Protein AF-A0A1A9D5P4-F1 (afdb_monomer_lite)

Secondary structure (DSSP, 8-state):
--------HHHHHHHHHHHHHHH-TTHHHHHHHHHHHHHHHH-SS---EEET-TT-HHHHHHHHH---SPPEEE-TT---

pLDDT: mean 82.64, std 12.86, range [37.72, 95.31]

Foldseek 3Di:
DDDPPDPPLVVVLVVVVVVVCVVPVCVVVVLVVVLVVCCVPQNLAHAEEAEQCPSNPSVVVNCVRRVHPDYHYDHPPDDD

Radius of gyration: 14.58 Å; chains: 1; bounding box: 32×38×41 Å

Structure (mmCIF, N/CA/C/O backbone):
data_AF-A0A1A9D5P4-F1
#
_entry.id   AF-A0A1A9D5P4-F1
#
loop_
_atom_site.group_PDB
_atom_site.id
_atom_site.type_symbol
_atom_site.label_atom_id
_atom_site.label_alt_id
_atom_site.label_comp_id
_atom_site.label_asym_id
_atom_site.label_entity_id
_atom_site.label_seq_id
_atom_site.pdbx_PDB_ins_code
_atom_site.Cartn_x
_atom_site.Cartn_y
_atom_site.Cartn_z
_atom_site.occupancy
_atom_site.B_iso_or_equiv
_atom_site.auth_seq_id
_atom_site.auth_comp_id
_atom_site.auth_asym_id
_atom_site.auth_atom_id
_atom_site.pdbx_PDB_model_num
ATOM 1 N N . MET A 1 1 ? -1.322 23.350 29.576 1.00 37.72 1 MET A N 1
ATOM 2 C CA . MET A 1 1 ? -0.547 22.692 28.505 1.00 37.72 1 MET A CA 1
ATOM 3 C C . MET A 1 1 ? -0.517 21.203 28.826 1.00 37.72 1 MET A C 1
ATOM 5 O O . MET A 1 1 ? 0.327 20.753 29.584 1.00 37.72 1 MET A O 1
ATOM 9 N N . THR A 1 2 ? -1.548 20.476 28.403 1.00 39.84 2 THR A N 1
ATOM 10 C CA . THR A 1 2 ? -1.782 19.066 28.744 1.00 39.84 2 THR A CA 1
ATOM 11 C C . THR A 1 2 ? -1.097 18.195 27.698 1.00 39.84 2 THR A C 1
ATOM 13 O O . THR A 1 2 ? -1.575 18.069 26.576 1.00 39.84 2 THR A O 1
ATOM 16 N N . THR A 1 3 ? 0.060 17.631 28.037 1.00 48.75 3 THR A N 1
ATOM 17 C CA . THR A 1 3 ? 0.704 16.587 27.236 1.00 48.75 3 THR A CA 1
ATOM 18 C C . THR A 1 3 ? -0.132 15.319 27.345 1.00 48.75 3 THR A C 1
ATOM 20 O O . THR A 1 3 ? -0.079 14.624 28.357 1.00 48.75 3 THR A O 1
ATOM 23 N N . THR A 1 4 ? -0.939 15.028 26.328 1.00 55.34 4 THR A N 1
ATOM 24 C CA . THR A 1 4 ? -1.585 13.723 26.189 1.00 55.34 4 THR A CA 1
ATOM 25 C C . THR A 1 4 ? -0.490 12.678 26.006 1.00 55.34 4 THR A C 1
ATOM 27 O O . THR A 1 4 ? 0.109 12.591 24.938 1.00 55.34 4 THR A O 1
ATOM 30 N N . THR A 1 5 ? -0.221 11.882 27.039 1.00 61.22 5 THR A N 1
ATOM 31 C CA . THR A 1 5 ? 0.662 10.704 26.998 1.00 61.22 5 THR A CA 1
ATOM 32 C C . THR A 1 5 ? -0.009 9.554 26.233 1.00 61.22 5 THR A C 1
ATOM 34 O O . THR A 1 5 ? -0.118 8.435 26.722 1.00 61.22 5 THR A O 1
ATOM 37 N N . GLY A 1 6 ? -0.534 9.830 25.041 1.00 60.91 6 GLY A N 1
ATOM 38 C CA . GLY A 1 6 ? -0.824 8.788 24.069 1.00 60.91 6 GLY A CA 1
ATOM 39 C C . GLY A 1 6 ? 0.507 8.395 23.453 1.00 60.91 6 GLY A C 1
ATOM 40 O O . GLY A 1 6 ? 1.271 9.275 23.062 1.00 60.91 6 GLY A O 1
ATOM 41 N N . THR A 1 7 ? 0.824 7.105 23.408 1.00 70.25 7 THR A N 1
ATOM 42 C CA . THR A 1 7 ? 1.978 6.619 22.649 1.00 70.25 7 THR A CA 1
ATOM 43 C C . THR A 1 7 ? 1.975 7.283 21.270 1.00 70.25 7 THR A C 1
ATOM 45 O O . THR A 1 7 ? 0.981 7.179 20.551 1.00 70.25 7 THR A O 1
ATOM 48 N N . ASP A 1 8 ? 3.047 8.008 20.929 1.00 81.44 8 ASP A N 1
ATOM 49 C CA . ASP A 1 8 ? 3.203 8.673 19.629 1.00 81.44 8 ASP A CA 1
ATOM 50 C C . ASP A 1 8 ? 3.462 7.601 18.5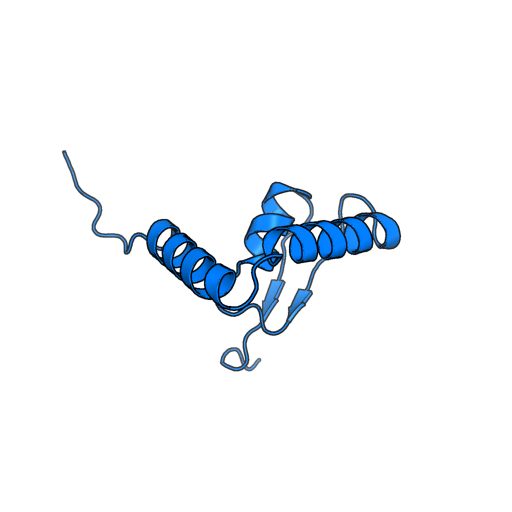64 1.00 81.44 8 ASP A C 1
ATOM 52 O O . ASP A 1 8 ? 4.594 7.306 18.164 1.00 81.44 8 ASP A O 1
ATOM 56 N N . TRP A 1 9 ? 2.379 6.928 18.182 1.00 79.38 9 TRP A N 1
ATOM 57 C CA . TRP A 1 9 ? 2.394 5.821 17.242 1.00 79.38 9 TRP A CA 1
ATOM 58 C C . TRP A 1 9 ? 2.885 6.271 15.869 1.00 79.38 9 TRP A C 1
ATOM 60 O O . TRP A 1 9 ? 3.559 5.496 15.195 1.00 79.38 9 TRP A O 1
ATOM 70 N N . GLN A 1 10 ? 2.636 7.526 15.477 1.00 79.62 10 GLN A N 1
ATOM 71 C CA . GLN A 1 10 ? 3.159 8.089 14.233 1.00 79.62 10 GLN A CA 1
ATOM 72 C C . GLN A 1 10 ? 4.687 8.201 14.252 1.00 79.62 10 GLN A C 1
ATOM 74 O O . GLN A 1 10 ? 5.343 7.828 13.272 1.00 79.62 10 GLN A O 1
ATOM 79 N N . ARG A 1 11 ? 5.287 8.661 15.359 1.00 84.19 11 ARG A N 1
ATOM 80 C CA . ARG A 1 11 ? 6.752 8.634 15.506 1.00 84.19 11 ARG A CA 1
ATOM 81 C C . ARG A 1 11 ? 7.291 7.219 15.446 1.00 84.19 11 ARG A C 1
ATOM 83 O O . ARG A 1 11 ? 8.269 6.986 14.740 1.00 84.19 11 ARG A O 1
ATOM 90 N N . TRP A 1 12 ? 6.658 6.285 16.147 1.00 83.56 12 TRP A N 1
ATOM 91 C CA . TRP A 1 12 ? 7.092 4.890 16.142 1.00 83.56 12 TRP A CA 1
ATOM 92 C C . TRP A 1 12 ? 7.023 4.275 14.733 1.00 83.56 12 TRP A C 1
ATOM 94 O O . TRP A 1 12 ? 7.989 3.655 14.285 1.00 83.56 12 TRP A O 1
ATOM 104 N N . GLN A 1 13 ? 5.947 4.547 13.989 1.00 85.25 13 GLN A N 1
ATOM 105 C CA . GLN A 1 13 ? 5.779 4.155 12.587 1.00 85.25 13 GLN A CA 1
ATOM 106 C C . GLN A 1 13 ? 6.883 4.724 11.690 1.00 85.25 13 GLN A C 1
ATOM 108 O O . GLN A 1 13 ? 7.474 4.006 10.886 1.00 85.25 13 GLN A O 1
ATOM 113 N N . THR A 1 14 ? 7.196 6.009 11.857 1.00 84.94 14 THR A N 1
ATOM 114 C CA . THR A 1 14 ? 8.239 6.693 11.080 1.00 84.94 14 THR A CA 1
ATOM 115 C C . THR A 1 14 ? 9.621 6.111 11.380 1.00 84.94 14 THR A C 1
ATOM 117 O O . THR A 1 14 ? 10.413 5.865 10.472 1.00 84.94 14 THR A O 1
ATOM 120 N N . SER A 1 15 ? 9.918 5.843 12.655 1.00 87.12 15 SER A N 1
ATOM 121 C CA . SER A 1 15 ? 11.165 5.190 13.063 1.00 87.12 15 SER A CA 1
ATOM 122 C C . SER A 1 15 ? 11.286 3.769 12.512 1.00 87.12 15 SER A C 1
ATOM 124 O O . SER A 1 15 ? 12.385 3.361 12.140 1.00 87.12 15 SER A O 1
ATOM 126 N N . TRP A 1 16 ? 10.182 3.025 12.441 1.00 85.69 16 TRP A N 1
ATOM 127 C CA . TRP A 1 16 ? 10.144 1.707 11.812 1.00 85.69 16 TRP A CA 1
ATOM 128 C C . TRP A 1 16 ? 10.383 1.782 10.300 1.00 85.69 16 TRP A C 1
ATOM 130 O O . TRP A 1 16 ? 11.210 1.038 9.772 1.00 85.69 16 TRP A O 1
ATOM 140 N N . ASP A 1 17 ? 9.718 2.705 9.602 1.00 86.06 17 ASP A N 1
ATOM 141 C CA . ASP A 1 17 ? 9.897 2.891 8.159 1.00 86.06 17 ASP A CA 1
ATOM 142 C C . ASP A 1 17 ? 11.343 3.244 7.807 1.00 86.06 17 ASP A C 1
ATOM 144 O O . ASP A 1 17 ? 11.915 2.639 6.898 1.00 86.06 17 ASP A O 1
ATOM 148 N N . ARG A 1 18 ? 11.963 4.128 8.596 1.00 84.69 18 ARG A N 1
ATOM 149 C CA . ARG A 1 18 ? 13.372 4.499 8.440 1.00 84.69 18 ARG A CA 1
ATOM 150 C C . ARG A 1 18 ? 14.320 3.327 8.690 1.00 84.69 18 ARG A C 1
ATOM 152 O O . ARG A 1 18 ? 15.326 3.207 8.003 1.00 84.69 18 ARG A O 1
ATOM 159 N N . GLN A 1 19 ? 14.025 2.460 9.662 1.00 85.44 19 GLN A N 1
ATOM 160 C CA . GLN A 1 19 ? 14.823 1.248 9.877 1.00 85.44 19 GLN A CA 1
ATOM 161 C C . GLN A 1 19 ? 14.749 0.303 8.673 1.00 85.44 19 GLN A C 1
ATOM 163 O O . GLN A 1 19 ? 15.765 -0.267 8.295 1.00 85.44 19 GLN A O 1
ATOM 168 N N . GLN A 1 20 ? 13.574 0.152 8.056 1.00 82.88 20 GLN A N 1
ATOM 169 C CA . GLN A 1 20 ? 13.384 -0.743 6.910 1.00 82.88 20 GLN A CA 1
ATOM 170 C C . GLN A 1 20 ? 14.019 -0.219 5.616 1.00 82.88 20 GLN A C 1
ATOM 172 O O . GLN A 1 20 ? 14.488 -1.012 4.804 1.00 82.88 20 GLN A O 1
ATOM 177 N N . GLU A 1 21 ? 14.070 1.098 5.423 1.00 84.56 21 GLU A N 1
ATOM 178 C CA . GLU A 1 21 ? 14.728 1.726 4.269 1.00 84.56 21 GLU A CA 1
ATOM 179 C C . GLU A 1 21 ? 16.227 1.388 4.192 1.00 84.56 21 GLU A C 1
ATOM 181 O O . GLU A 1 21 ? 16.739 1.106 3.112 1.00 84.56 21 GLU A O 1
ATOM 186 N N . TRP A 1 22 ? 16.921 1.282 5.332 1.00 82.00 22 TRP A N 1
ATOM 187 C CA . TRP A 1 22 ? 18.326 0.848 5.360 1.00 82.00 22 TRP A CA 1
ATOM 188 C C . TRP A 1 22 ? 18.544 -0.569 4.817 1.00 82.00 22 TRP A C 1
ATOM 190 O O . TRP A 1 22 ? 19.602 -0.855 4.261 1.00 82.00 22 TRP A O 1
ATOM 200 N N . TYR A 1 23 ? 17.554 -1.452 4.962 1.00 80.56 23 TYR A N 1
ATOM 201 C CA . TYR A 1 23 ? 17.607 -2.812 4.418 1.00 80.56 23 TYR A CA 1
ATOM 202 C C . TYR A 1 23 ? 17.129 -2.887 2.963 1.00 80.56 23 TYR A C 1
ATOM 204 O O . TYR A 1 23 ? 17.453 -3.839 2.254 1.00 80.56 23 TYR A O 1
ATOM 212 N N . MET A 1 24 ? 16.351 -1.902 2.511 1.00 84.81 24 MET A N 1
ATOM 213 C CA . MET A 1 24 ? 15.753 -1.857 1.181 1.00 84.81 24 MET A CA 1
ATOM 214 C C . MET A 1 24 ? 15.759 -0.409 0.669 1.00 84.81 24 MET A C 1
ATOM 216 O O . MET A 1 24 ? 14.759 0.290 0.829 1.00 84.81 24 MET A O 1
ATOM 220 N N . PRO A 1 25 ? 16.862 0.039 0.042 1.00 83.69 25 PRO A N 1
ATOM 221 C CA . PRO A 1 25 ? 17.052 1.442 -0.337 1.00 83.69 25 PRO A CA 1
ATOM 222 C C . PRO A 1 25 ? 15.932 2.007 -1.224 1.00 83.69 25 PRO A C 1
ATOM 224 O O . PRO A 1 25 ? 15.515 3.143 -1.047 1.00 83.69 25 PRO A O 1
ATOM 227 N N . ASP A 1 26 ? 15.363 1.186 -2.112 1.00 86.75 26 ASP A N 1
ATOM 228 C CA . ASP A 1 26 ? 14.282 1.594 -3.025 1.00 86.75 26 ASP A CA 1
ATOM 229 C C . ASP A 1 26 ? 12.878 1.304 -2.466 1.00 86.75 26 ASP A C 1
ATOM 231 O O . ASP A 1 26 ? 11.931 1.032 -3.211 1.00 86.75 26 ASP A O 1
ATOM 235 N N . ARG A 1 27 ? 12.719 1.263 -1.138 1.00 89.69 27 ARG A N 1
ATOM 236 C CA . ARG A 1 27 ? 11.464 0.841 -0.497 1.00 89.69 27 ARG A CA 1
ATOM 237 C C . ARG A 1 27 ? 10.287 1.750 -0.835 1.00 89.69 27 ARG A C 1
ATOM 239 O O . ARG A 1 27 ? 9.218 1.233 -1.153 1.00 89.69 27 ARG A O 1
ATOM 246 N N . GLU A 1 28 ? 10.486 3.064 -0.830 1.00 90.94 28 GLU A N 1
ATOM 247 C CA . GLU A 1 28 ? 9.437 4.014 -1.221 1.00 90.94 28 GLU A CA 1
ATOM 248 C C . GLU A 1 28 ? 9.054 3.883 -2.692 1.00 90.94 28 GLU A C 1
ATOM 250 O O . GLU A 1 28 ? 7.869 3.872 -3.025 1.00 90.94 28 GLU A O 1
ATOM 255 N N . GLU A 1 29 ? 10.039 3.702 -3.570 1.00 92.50 29 GLU A N 1
ATOM 256 C CA . GLU A 1 29 ? 9.788 3.522 -4.998 1.00 92.50 29 GLU A CA 1
ATOM 257 C C . GLU A 1 29 ? 9.003 2.233 -5.263 1.00 92.50 29 GLU A C 1
ATOM 259 O O . GLU A 1 29 ? 8.031 2.220 -6.020 1.00 92.50 29 GLU A O 1
ATOM 264 N N . ARG A 1 30 ? 9.339 1.149 -4.556 1.00 92.50 30 ARG A N 1
ATOM 265 C CA . ARG A 1 30 ? 8.574 -0.100 -4.622 1.00 92.50 30 ARG A CA 1
ATOM 266 C C . ARG A 1 30 ? 7.143 0.087 -4.122 1.00 92.50 30 ARG A C 1
ATOM 268 O O . ARG A 1 30 ? 6.229 -0.446 -4.746 1.00 92.50 30 ARG A O 1
ATOM 275 N N . PHE A 1 31 ? 6.915 0.853 -3.052 1.00 93.56 31 PHE A N 1
ATOM 276 C CA . PHE A 1 31 ? 5.551 1.183 -2.624 1.00 93.56 31 PHE A CA 1
ATOM 277 C C . PHE A 1 31 ? 4.800 1.984 -3.678 1.00 93.56 31 PHE A C 1
ATOM 279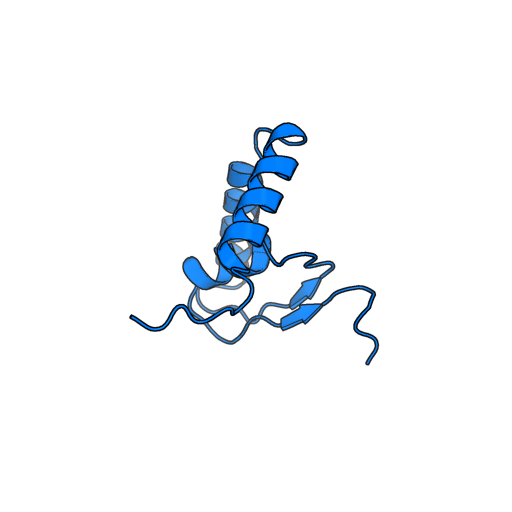 O O . PHE A 1 31 ? 3.647 1.668 -3.964 1.00 93.56 31 PHE A O 1
ATOM 286 N N . ARG A 1 32 ? 5.446 2.976 -4.293 1.00 94.25 32 ARG A N 1
ATOM 287 C CA . ARG A 1 32 ? 4.851 3.779 -5.362 1.00 94.25 32 ARG A CA 1
ATOM 288 C C . ARG A 1 32 ? 4.376 2.890 -6.511 1.00 94.25 32 ARG A C 1
ATOM 290 O O . ARG A 1 32 ? 3.204 2.957 -6.862 1.00 94.25 32 ARG A O 1
ATOM 297 N N . VAL A 1 33 ? 5.233 1.995 -7.003 1.00 95.31 33 VAL A N 1
ATOM 298 C CA . VAL A 1 33 ? 4.901 1.056 -8.089 1.00 95.31 33 VAL A CA 1
ATOM 299 C C . VAL A 1 33 ? 3.785 0.083 -7.693 1.00 95.31 33 VAL A C 1
ATOM 301 O O . VAL A 1 33 ? 2.876 -0.172 -8.486 1.00 95.31 33 VAL A O 1
ATOM 304 N N . MET A 1 34 ? 3.810 -0.449 -6.465 1.00 93.81 34 MET A N 1
ATOM 305 C CA . MET A 1 34 ? 2.728 -1.305 -5.963 1.00 93.81 34 MET A CA 1
ATOM 306 C C . MET A 1 34 ? 1.384 -0.565 -5.967 1.00 93.81 34 MET A C 1
ATOM 308 O O . MET A 1 34 ? 0.388 -1.109 -6.440 1.00 93.81 34 MET A O 1
ATOM 312 N N . LEU A 1 35 ? 1.353 0.679 -5.480 1.00 94.19 35 LEU A N 1
ATOM 313 C CA . LEU A 1 35 ? 0.133 1.488 -5.434 1.00 94.19 35 LEU A CA 1
ATOM 314 C C . LEU A 1 35 ? -0.328 1.934 -6.827 1.00 94.19 35 LEU A C 1
ATOM 316 O O . LEU A 1 35 ? -1.527 1.899 -7.085 1.00 94.19 35 LEU A O 1
ATOM 320 N N . ASP A 1 36 ? 0.598 2.274 -7.731 1.00 95.25 36 ASP A N 1
ATOM 321 C CA . ASP A 1 36 ? 0.292 2.551 -9.143 1.00 95.25 36 ASP A CA 1
ATOM 322 C C . ASP A 1 36 ? -0.399 1.341 -9.787 1.00 95.25 36 ASP A C 1
ATOM 324 O O . ASP A 1 36 ? -1.395 1.482 -10.492 1.00 95.25 36 ASP A O 1
ATOM 328 N N . THR A 1 37 ? 0.102 0.136 -9.503 1.00 94.56 37 THR A N 1
ATOM 329 C CA . THR A 1 37 ? -0.471 -1.111 -10.024 1.00 94.56 37 THR A CA 1
ATOM 330 C C . THR A 1 37 ? -1.881 -1.342 -9.479 1.00 94.56 37 THR A C 1
ATOM 332 O O . THR A 1 37 ? -2.783 -1.697 -10.235 1.00 94.56 37 THR A O 1
ATOM 335 N N . VAL A 1 38 ? -2.100 -1.115 -8.178 1.00 92.81 38 VAL A N 1
ATOM 336 C CA . VAL A 1 38 ? -3.431 -1.234 -7.559 1.00 92.81 38 VAL A CA 1
ATOM 337 C C . VAL A 1 38 ? -4.414 -0.244 -8.179 1.00 92.81 38 VAL A C 1
ATOM 339 O O . VAL A 1 38 ? -5.513 -0.644 -8.551 1.00 92.81 38 VAL A O 1
ATOM 342 N N . GLU A 1 39 ? -4.024 1.022 -8.322 1.00 93.12 39 GLU A N 1
ATOM 343 C CA . GLU A 1 39 ? -4.858 2.066 -8.925 1.00 93.12 39 GLU A CA 1
ATOM 344 C C . GLU A 1 39 ? -5.202 1.742 -10.386 1.00 93.12 39 GLU A C 1
ATOM 346 O O . GLU A 1 39 ? -6.363 1.832 -10.785 1.00 93.12 39 GLU A O 1
ATOM 351 N N . ALA A 1 40 ? -4.218 1.286 -11.167 1.00 94.56 40 ALA A N 1
ATOM 352 C CA . ALA A 1 40 ? -4.411 0.927 -12.569 1.00 94.56 40 ALA A CA 1
ATOM 353 C C . ALA A 1 40 ? -5.367 -0.264 -12.761 1.00 94.56 40 ALA A C 1
ATOM 355 O O . ALA A 1 40 ? -6.112 -0.301 -13.738 1.00 94.56 40 ALA A O 1
ATOM 356 N N . VAL A 1 41 ? -5.352 -1.238 -11.844 1.00 95.19 41 VAL A N 1
ATOM 357 C CA . VAL A 1 41 ? -6.145 -2.475 -11.965 1.00 95.19 41 VAL A CA 1
ATOM 358 C C . VAL A 1 41 ? -7.520 -2.360 -11.302 1.00 95.19 41 VAL A C 1
ATOM 360 O O . VAL A 1 41 ? -8.489 -2.926 -11.805 1.00 95.19 41 VAL A O 1
ATOM 363 N N . ALA A 1 42 ? -7.623 -1.656 -10.175 1.00 91.62 42 ALA A N 1
ATOM 364 C CA . ALA A 1 42 ? -8.832 -1.610 -9.348 1.00 91.62 42 ALA A CA 1
ATOM 365 C C . ALA A 1 42 ? -9.546 -0.245 -9.361 1.00 91.62 42 ALA A C 1
ATOM 367 O O . ALA A 1 42 ? -10.619 -0.111 -8.766 1.00 91.62 42 ALA A O 1
ATOM 368 N N . GLY A 1 43 ? -8.986 0.752 -10.052 1.00 90.38 43 GLY A N 1
ATOM 369 C CA . GLY A 1 43 ? -9.526 2.104 -10.132 1.00 90.38 43 GLY A CA 1
ATOM 370 C C . GLY A 1 43 ? -9.218 2.962 -8.895 1.00 90.38 43 GLY A C 1
ATOM 371 O O . GLY A 1 43 ? -8.512 2.528 -7.984 1.00 90.38 43 GLY A O 1
ATOM 372 N N . PRO A 1 44 ? -9.756 4.195 -8.838 1.00 88.31 44 PRO A N 1
ATOM 373 C CA . PRO A 1 44 ? -9.381 5.196 -7.833 1.00 88.31 44 PRO A CA 1
ATOM 374 C C . PRO A 1 44 ? -9.995 4.973 -6.438 1.00 88.31 44 PRO A C 1
ATOM 376 O O . PRO A 1 44 ? -9.573 5.603 -5.472 1.00 88.31 44 PRO A O 1
ATOM 379 N N . THR A 1 45 ? -10.995 4.093 -6.300 1.00 90.81 45 THR A N 1
ATOM 380 C CA . THR A 1 45 ? -11.695 3.821 -5.026 1.00 90.81 45 THR A CA 1
ATOM 381 C C . THR A 1 45 ? -11.757 2.324 -4.690 1.00 90.81 45 THR A C 1
ATOM 383 O O . THR A 1 45 ? -12.838 1.767 -4.460 1.00 90.81 45 THR A O 1
ATOM 386 N N . PRO A 1 46 ? -10.605 1.630 -4.637 1.00 88.25 46 PRO A N 1
ATOM 387 C CA . PRO A 1 46 ? -10.581 0.187 -4.471 1.00 88.25 46 PRO A CA 1
ATOM 388 C C . PRO A 1 46 ? -10.933 -0.219 -3.036 1.00 88.25 46 PRO A C 1
ATOM 390 O O . PRO A 1 46 ? -10.582 0.450 -2.065 1.00 88.25 46 PRO A O 1
ATOM 393 N N . ARG A 1 47 ? -11.581 -1.378 -2.878 1.00 90.00 47 ARG A N 1
ATOM 394 C CA . ARG A 1 47 ? -11.686 -2.050 -1.574 1.00 90.00 47 ARG A CA 1
ATOM 395 C C . ARG A 1 47 ? -10.432 -2.888 -1.365 1.00 90.00 47 ARG A C 1
ATOM 397 O O . ARG A 1 47 ? -10.232 -3.857 -2.090 1.00 90.00 47 ARG A O 1
ATOM 404 N N . VAL A 1 48 ? -9.618 -2.538 -0.370 1.00 89.75 48 VAL A N 1
ATOM 405 C CA . VAL A 1 48 ? -8.308 -3.174 -0.168 1.00 89.75 48 VAL A CA 1
ATOM 406 C C . VAL A 1 48 ? -8.248 -3.976 1.130 1.00 89.75 48 VAL A C 1
ATOM 408 O O . VAL A 1 48 ? -8.691 -3.526 2.191 1.00 89.75 48 VAL A O 1
ATOM 411 N N . LEU A 1 49 ? -7.676 -5.176 1.021 1.00 90.50 49 LEU A N 1
ATOM 412 C CA . LEU A 1 49 ? -7.248 -6.020 2.130 1.00 90.50 49 LEU A CA 1
ATOM 413 C C . LEU A 1 49 ? -5.714 -6.068 2.128 1.00 90.50 49 LEU A C 1
ATOM 415 O O . LEU A 1 49 ? -5.122 -6.649 1.224 1.00 90.50 49 LEU A O 1
ATOM 419 N N . ASP A 1 50 ? -5.089 -5.454 3.130 1.00 89.19 50 ASP A N 1
ATOM 420 C CA . ASP A 1 50 ? -3.638 -5.468 3.334 1.00 89.19 50 ASP A CA 1
ATOM 421 C C . ASP A 1 50 ? -3.253 -6.703 4.164 1.00 89.19 50 ASP A C 1
ATOM 423 O O . ASP A 1 50 ? -3.608 -6.819 5.344 1.00 89.19 50 ASP A O 1
ATOM 427 N N . LEU A 1 51 ? -2.575 -7.653 3.519 1.00 90.00 51 LEU A N 1
ATOM 428 C CA . LEU A 1 51 ? -2.132 -8.908 4.119 1.00 90.00 51 LEU A CA 1
ATOM 429 C C . LEU A 1 51 ? -0.705 -8.772 4.642 1.00 90.00 51 LEU A C 1
ATOM 431 O O . LEU A 1 51 ? 0.170 -8.259 3.955 1.00 90.00 51 L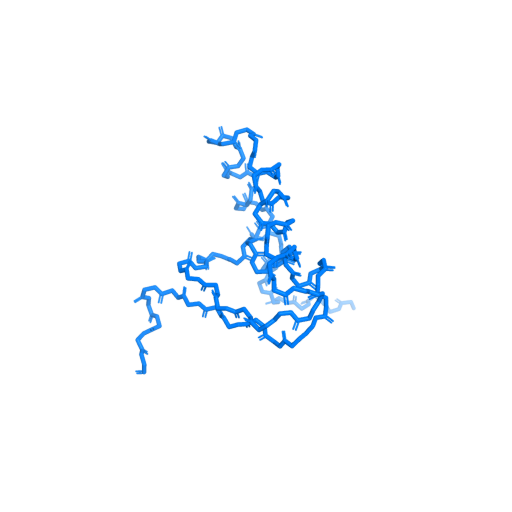EU A O 1
ATOM 435 N N . ALA A 1 52 ? -0.466 -9.312 5.840 1.00 85.88 52 ALA A N 1
ATOM 436 C CA . ALA A 1 52 ? 0.803 -9.156 6.547 1.00 85.88 52 ALA A CA 1
ATOM 437 C C . ALA A 1 52 ? 1.164 -7.674 6.761 1.00 85.88 52 ALA A C 1
ATOM 439 O O . ALA A 1 52 ? 2.329 -7.289 6.690 1.00 85.88 52 ALA A O 1
ATOM 440 N N . CYS A 1 53 ? 0.156 -6.856 7.088 1.00 84.12 53 CYS A N 1
ATOM 441 C CA . CYS A 1 53 ? 0.270 -5.398 7.123 1.00 84.12 53 CYS A CA 1
ATOM 442 C C . CYS A 1 53 ? 1.304 -4.883 8.140 1.00 84.12 53 CYS A C 1
ATOM 444 O O . CYS A 1 53 ? 1.724 -3.731 8.063 1.00 84.12 53 CYS A O 1
ATOM 446 N N . GLY A 1 54 ? 1.723 -5.720 9.098 1.00 85.25 54 GLY A N 1
ATOM 447 C CA . GLY A 1 54 ? 2.723 -5.376 10.104 1.00 85.25 54 GLY A CA 1
ATOM 448 C C . GLY A 1 54 ? 2.336 -4.098 10.845 1.00 85.25 54 GLY A C 1
ATOM 449 O O . GLY A 1 54 ? 1.277 -4.034 11.465 1.00 85.25 54 GLY A O 1
ATOM 450 N N . THR A 1 55 ? 3.190 -3.080 10.749 1.00 83.38 55 THR A N 1
ATOM 451 C CA . THR A 1 55 ? 2.979 -1.750 11.341 1.00 83.38 55 THR A CA 1
ATOM 452 C C . THR A 1 55 ? 2.076 -0.838 10.492 1.00 83.38 55 THR A C 1
ATOM 454 O O . THR A 1 55 ? 1.601 0.180 10.973 1.00 83.38 55 THR A O 1
ATOM 457 N N . GLY A 1 56 ? 1.757 -1.222 9.254 1.00 86.62 56 GLY A N 1
ATOM 458 C CA . GLY A 1 56 ? 0.790 -0.527 8.401 1.00 86.62 56 GLY A CA 1
ATOM 459 C C . GLY A 1 56 ? 1.400 0.417 7.365 1.00 86.62 56 GLY A C 1
ATOM 460 O O . GLY A 1 56 ? 0.679 1.242 6.815 1.00 86.62 56 GLY A O 1
ATOM 461 N N . SER A 1 57 ? 2.697 0.301 7.051 1.00 89.88 57 SER A N 1
ATOM 462 C CA . SER A 1 57 ? 3.399 1.201 6.118 1.00 89.88 57 SER A CA 1
ATOM 463 C C . SER A 1 57 ? 2.741 1.303 4.733 1.00 89.88 57 SER A C 1
ATOM 465 O O . SER A 1 57 ? 2.694 2.391 4.157 1.00 89.88 57 SER A O 1
ATOM 467 N N . VAL A 1 58 ? 2.236 0.184 4.198 1.00 89.75 58 VAL A N 1
ATOM 468 C CA . VAL A 1 58 ? 1.552 0.142 2.893 1.00 89.75 58 VAL A CA 1
ATOM 469 C C . VAL A 1 58 ? 0.152 0.736 3.009 1.00 89.75 58 VAL A C 1
ATOM 471 O O . VAL A 1 58 ? -0.178 1.652 2.258 1.00 89.75 58 VAL A O 1
ATOM 474 N N . SER A 1 59 ? -0.640 0.277 3.985 1.00 90.44 59 SER A N 1
ATOM 475 C CA . SER A 1 59 ? -1.975 0.816 4.287 1.00 90.44 59 SER A CA 1
ATOM 476 C C . SER A 1 59 ? -1.986 2.339 4.470 1.00 90.44 59 SER A C 1
ATOM 478 O O . SER A 1 59 ? -2.846 3.022 3.921 1.00 90.44 59 SER A O 1
ATOM 480 N N . ASP A 1 60 ? -1.020 2.886 5.203 1.00 90.69 60 ASP A N 1
ATOM 481 C CA . ASP A 1 60 ? -0.903 4.318 5.484 1.00 90.69 60 ASP A CA 1
ATOM 482 C C . ASP A 1 60 ? -0.642 5.145 4.207 1.00 90.69 60 ASP A C 1
ATOM 484 O O . ASP A 1 60 ? -1.272 6.180 3.973 1.00 90.69 60 ASP A O 1
ATOM 488 N N . ARG A 1 61 ? 0.223 4.648 3.313 1.00 92.44 61 ARG A N 1
ATOM 489 C CA . ARG A 1 61 ? 0.484 5.273 2.002 1.00 92.44 61 ARG A CA 1
ATOM 490 C C . ARG A 1 61 ? -0.709 5.143 1.059 1.00 92.44 61 ARG A C 1
ATOM 492 O O . ARG A 1 61 ? -1.051 6.107 0.377 1.00 92.44 61 ARG A O 1
ATOM 499 N N . LEU A 1 62 ? -1.361 3.983 1.054 1.00 90.81 62 LEU A N 1
ATOM 500 C CA . LEU A 1 62 ? -2.562 3.728 0.265 1.00 90.81 62 LEU A CA 1
ATOM 501 C C . LEU A 1 62 ? -3.696 4.684 0.656 1.00 90.81 62 LEU A C 1
ATOM 503 O O . LEU A 1 62 ? -4.267 5.312 -0.225 1.00 90.81 62 LEU A O 1
ATOM 507 N N . LEU A 1 63 ? -3.983 4.841 1.952 1.00 89.81 63 LEU A N 1
ATOM 508 C CA . LEU A 1 63 ? -5.046 5.728 2.445 1.00 89.81 63 LEU A CA 1
ATOM 509 C C . LEU A 1 63 ? -4.786 7.203 2.120 1.00 89.81 63 LEU A C 1
ATOM 511 O O . LEU A 1 63 ? -5.728 7.941 1.841 1.00 89.81 63 LEU A O 1
ATOM 515 N N . ARG A 1 64 ? -3.518 7.635 2.131 1.00 89.94 64 ARG A N 1
ATOM 516 C CA . ARG A 1 64 ? -3.144 8.990 1.695 1.00 89.94 64 ARG A CA 1
ATOM 517 C C . ARG A 1 64 ? -3.325 9.205 0.195 1.00 89.94 64 ARG A C 1
ATOM 519 O O . ARG A 1 64 ? -3.667 10.312 -0.207 1.00 89.94 64 ARG A O 1
ATOM 526 N N . ARG A 1 65 ? -3.055 8.183 -0.622 1.00 90.31 65 ARG A N 1
ATOM 527 C CA . ARG A 1 65 ? -3.095 8.283 -2.087 1.00 90.31 65 ARG A CA 1
ATOM 528 C C . ARG A 1 65 ? -4.500 8.093 -2.656 1.00 90.31 65 ARG A C 1
ATOM 530 O O . ARG A 1 65 ? -4.903 8.841 -3.536 1.00 90.31 65 ARG A O 1
ATOM 537 N N . LEU A 1 66 ? -5.222 7.094 -2.159 1.00 88.19 66 LEU A N 1
ATOM 538 C CA . LEU A 1 66 ? -6.550 6.693 -2.615 1.00 88.19 66 LEU A CA 1
ATOM 539 C C . LEU A 1 66 ? -7.518 6.781 -1.427 1.00 88.19 66 LEU A C 1
ATOM 541 O O . LEU A 1 66 ? -7.776 5.767 -0.770 1.00 88.19 66 LEU A O 1
ATOM 545 N N . PRO A 1 67 ? -8.045 7.980 -1.112 1.00 79.56 67 PRO A N 1
ATOM 546 C CA . PRO A 1 67 ? -9.006 8.175 -0.031 1.00 79.56 67 PRO A CA 1
ATOM 547 C C . PRO A 1 67 ? -10.379 7.619 -0.449 1.00 79.56 67 PRO A C 1
ATOM 549 O O . PRO A 1 67 ? -11.309 8.349 -0.781 1.00 79.56 67 PRO A O 1
ATOM 552 N N . GLY A 1 68 ? -10.471 6.294 -0.508 1.00 74.69 68 GLY A N 1
ATOM 553 C CA . GLY A 1 68 ? -11.649 5.535 -0.901 1.00 74.69 68 GLY A CA 1
ATOM 554 C C . GLY A 1 68 ? -12.288 4.799 0.284 1.00 74.69 68 GLY A C 1
ATOM 555 O O . GLY A 1 68 ? -12.171 5.233 1.433 1.00 74.69 68 GLY A O 1
ATOM 556 N N . PRO A 1 69 ? -12.998 3.683 0.036 1.00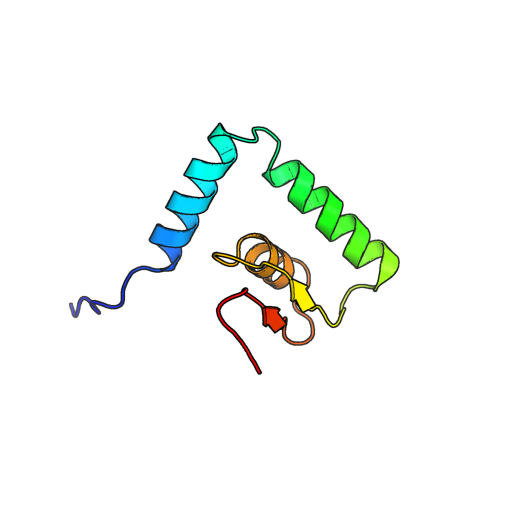 76.44 69 PRO A N 1
ATOM 557 C CA . PRO A 1 69 ? -13.590 2.880 1.103 1.00 76.44 69 PRO A CA 1
ATOM 558 C C . PRO A 1 69 ? -12.520 2.333 2.073 1.00 76.44 69 PRO A C 1
ATOM 560 O O . PRO A 1 69 ? -11.342 2.247 1.726 1.00 76.44 69 PRO A O 1
ATOM 563 N N . PRO A 1 70 ? -12.909 1.936 3.298 1.00 74.94 70 PRO A N 1
ATOM 564 C CA . PRO A 1 70 ? -11.960 1.594 4.354 1.00 74.94 70 PRO A CA 1
ATOM 565 C C . PRO A 1 70 ? -11.053 0.409 3.990 1.00 74.94 70 PRO A C 1
ATOM 567 O O . PRO A 1 70 ? -11.527 -0.639 3.540 1.00 74.94 70 PRO A O 1
ATOM 570 N N . VAL A 1 71 ? -9.755 0.561 4.269 1.00 80.75 71 VAL A N 1
ATOM 571 C CA . VAL A 1 71 ? -8.741 -0.499 4.161 1.00 80.75 71 VAL A CA 1
ATOM 572 C C . VAL A 1 71 ? -8.870 -1.451 5.348 1.00 80.75 71 VAL A C 1
ATOM 574 O O . VAL A 1 71 ? -8.941 -1.023 6.502 1.00 80.75 71 VAL A O 1
ATOM 577 N N . ARG A 1 72 ? -8.890 -2.760 5.083 1.00 86.56 72 ARG A N 1
ATOM 578 C CA . ARG A 1 72 ? -8.823 -3.789 6.130 1.00 86.56 72 ARG A CA 1
ATOM 579 C C . ARG A 1 72 ? -7.396 -4.300 6.235 1.00 86.56 72 ARG A C 1
ATOM 581 O O . ARG A 1 72 ? -6.841 -4.761 5.248 1.00 86.56 72 ARG A O 1
ATOM 588 N N . ALA A 1 73 ? -6.832 -4.237 7.433 1.00 82.19 73 ALA A N 1
ATOM 589 C CA . ALA A 1 73 ? -5.459 -4.640 7.701 1.00 82.19 73 ALA A CA 1
ATOM 590 C C . ALA A 1 73 ? -5.434 -5.964 8.483 1.00 82.19 73 ALA A C 1
ATOM 592 O O . ALA A 1 73 ? -6.153 -6.113 9.483 1.00 82.19 73 ALA A O 1
ATOM 593 N N . TRP A 1 74 ? -4.636 -6.928 8.015 1.00 82.50 74 TRP A N 1
ATOM 594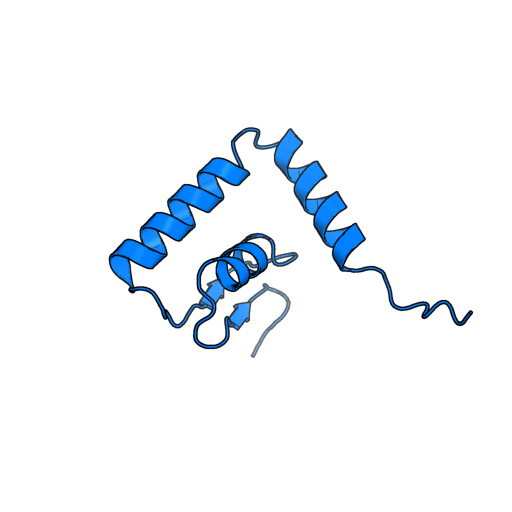 C CA . TRP A 1 74 ? -4.524 -8.265 8.594 1.00 82.50 74 TRP A CA 1
ATOM 595 C C . TRP A 1 74 ? -3.080 -8.610 8.982 1.00 82.50 74 TRP A C 1
ATOM 597 O O . TRP A 1 74 ? -2.147 -8.479 8.188 1.00 82.50 74 TRP A O 1
ATOM 607 N N . THR A 1 75 ? -2.907 -9.123 10.201 1.00 79.94 75 THR A N 1
ATOM 608 C CA . THR A 1 75 ? -1.644 -9.660 10.728 1.00 79.94 75 THR A CA 1
ATOM 609 C C . THR A 1 75 ? -1.867 -11.085 11.228 1.00 79.94 75 THR A C 1
ATOM 611 O O . THR A 1 75 ? -2.984 -11.446 11.595 1.00 79.94 75 THR A O 1
ATOM 614 N N . SER A 1 76 ? -0.800 -11.885 11.327 1.00 72.56 76 SER A N 1
ATOM 615 C CA . SER A 1 76 ? -0.866 -13.273 11.822 1.00 72.56 76 SER A CA 1
ATOM 616 C C . SER A 1 76 ? -1.455 -13.416 13.234 1.00 72.56 76 SER A C 1
ATOM 618 O O . SER A 1 76 ? -1.924 -14.492 13.602 1.00 72.56 76 SER A O 1
ATOM 620 N N . THR A 1 77 ? -1.461 -12.335 14.015 1.00 69.50 77 TH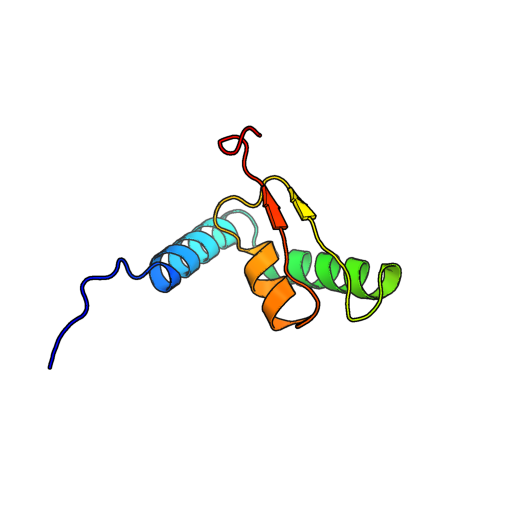R A N 1
ATOM 621 C CA . THR A 1 77 ? -2.037 -12.261 15.363 1.00 69.50 77 THR A CA 1
ATOM 622 C C . THR A 1 77 ? -3.538 -11.960 15.384 1.00 69.50 77 THR A C 1
ATOM 624 O O . THR A 1 77 ? -4.174 -12.166 16.414 1.00 69.50 77 THR A O 1
ATOM 627 N N . ARG A 1 78 ? -4.139 -11.532 14.265 1.00 58.16 78 ARG A N 1
ATOM 628 C CA . ARG A 1 78 ? -5.598 -11.410 14.116 1.00 58.16 78 ARG A CA 1
ATOM 629 C C . ARG A 1 78 ? -6.166 -12.698 13.523 1.00 58.16 78 ARG A C 1
ATOM 631 O O . ARG A 1 78 ? -6.424 -12.783 12.322 1.00 58.16 78 ARG A O 1
ATOM 638 N N . ARG A 1 79 ? -6.375 -13.712 14.366 1.00 47.25 79 ARG A N 1
ATOM 639 C CA . ARG A 1 79 ? -7.323 -14.783 14.024 1.00 47.25 79 ARG A CA 1
ATOM 640 C C . ARG A 1 79 ? -8.753 -14.274 14.236 1.00 47.25 79 ARG A C 1
ATOM 642 O O . ARG A 1 79 ? -8.988 -13.475 15.136 1.00 47.25 79 ARG A O 1
ATOM 649 N N . SER A 1 80 ? -9.606 -14.704 13.308 1.00 51.09 80 SER A N 1
ATOM 650 C CA . SER A 1 80 ? -11.063 -14.532 13.192 1.00 51.09 80 SER A CA 1
ATOM 651 C C . SER A 1 80 ? -11.823 -14.425 14.505 1.00 51.09 80 SER A C 1
ATOM 653 O O . SER A 1 80 ? -11.544 -15.283 15.372 1.00 51.09 80 SER A O 1
#

Sequence (80 aa):
MTTTTGTDWQRWQTSWDRQQEWYMPDREERFRVMLDTVEAVAGPTPRVLDLACGTGSVSDRLLRRLPGPPVRAWTSTRRS